Protein AF-A0A7S8D1B9-F1 (afdb_monomer)

Solvent-accessible surface area (backbone atoms only — not comparable to full-atom values): 7618 Å² total; per-residue (Å²): 137,78,87,80,82,87,75,87,79,98,68,79,87,76,78,78,69,80,76,79,67,76,83,55,101,80,71,48,74,66,63,75,73,53,44,90,91,66,74,79,49,73,44,46,59,72,39,58,38,68,72,42,98,81,50,77,56,93,86,45,51,65,60,49,54,49,52,46,28,72,76,60,38,54,26,40,33,34,48,30,54,83,77,36,78,62,37,31,51,52,51,56,52,52,68,70,65,69,61,84,26,42,82,44,64,60,80,64,90,66,72,78,77,76,82,129

Nearest PDB structures (foldseek):
  3mi3-assembly1_B  TM=9.638E-01  e=5.577E-08  Schizosaccharomyces pombe
  3ivs-assembly1_B  TM=9.628E-01  e=8.353E-08  Schizosaccharomyces pombe
  3ivs-assembly1_A  TM=9.629E-01  e=9.557E-08  Schizosaccharomyces pombe
  8s65-assembly2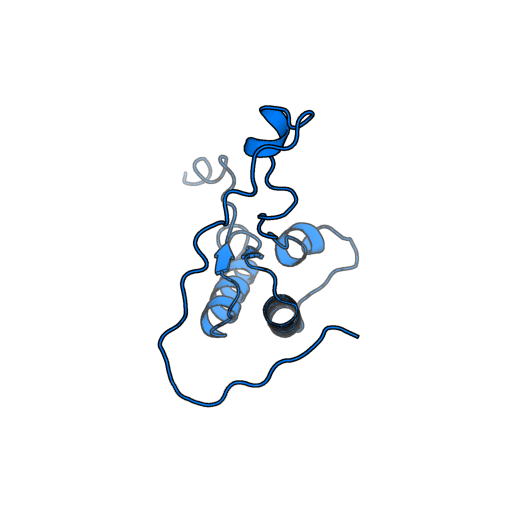_B  TM=3.640E-01  e=1.008E-01  Toxoplasma gondii
  8s65-assembly1_A  TM=3.614E-01  e=1.319E-01  Toxoplasma gondii

Structure (mmCIF, N/CA/C/O backbone):
data_AF-A0A7S8D1B9-F1
#
_entry.id   AF-A0A7S8D1B9-F1
#
loop_
_atom_site.group_PDB
_atom_site.id
_atom_site.type_symbol
_atom_site.label_atom_id
_atom_site.label_alt_id
_atom_site.label_comp_id
_atom_site.label_asym_id
_atom_site.label_entity_id
_atom_site.label_seq_id
_atom_site.pdbx_PDB_ins_code
_atom_site.Cartn_x
_atom_site.Cartn_y
_atom_site.Cartn_z
_atom_site.occupancy
_atom_site.B_iso_or_equiv
_atom_site.auth_seq_id
_atom_site.auth_comp_id
_atom_site.auth_asym_id
_atom_site.auth_atom_id
_atom_site.pdbx_PDB_model_num
ATOM 1 N N . MET A 1 1 ? 3.330 -5.733 -30.318 1.00 38.84 1 MET A N 1
ATOM 2 C CA . MET A 1 1 ? 3.103 -7.131 -30.735 1.00 38.84 1 MET A CA 1
ATOM 3 C C . MET A 1 1 ? 4.308 -7.92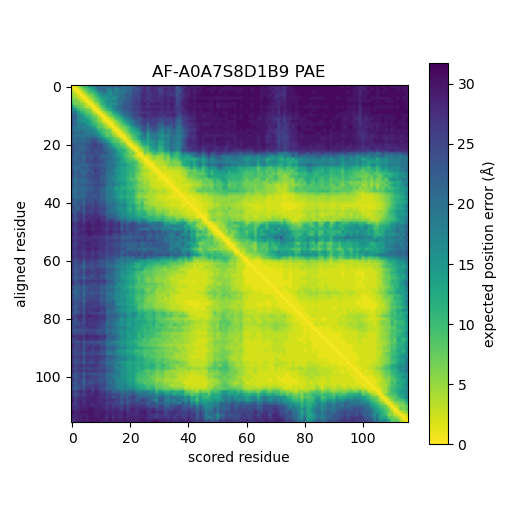9 -30.273 1.00 38.84 1 MET A C 1
ATOM 5 O O . MET A 1 1 ? 5.319 -7.948 -30.957 1.00 38.84 1 MET A O 1
ATOM 9 N N . SER A 1 2 ? 4.259 -8.439 -29.045 1.00 36.31 2 SER A N 1
ATOM 10 C CA . SER A 1 2 ? 5.246 -9.384 -28.526 1.00 36.31 2 SER A CA 1
ATOM 11 C C . SER A 1 2 ? 4.895 -10.767 -29.066 1.00 36.31 2 SER A C 1
ATOM 13 O O . SER A 1 2 ? 3.731 -11.167 -29.020 1.00 36.31 2 SER A O 1
ATOM 15 N N . ASN A 1 3 ? 5.884 -11.468 -29.617 1.00 35.78 3 ASN A N 1
ATOM 16 C CA . ASN A 1 3 ? 5.704 -12.838 -30.075 1.00 35.78 3 ASN A CA 1
ATOM 17 C C . ASN A 1 3 ? 5.397 -13.720 -28.863 1.00 35.78 3 ASN A C 1
ATOM 19 O O . ASN A 1 3 ? 6.232 -13.892 -27.978 1.00 35.78 3 ASN A O 1
ATOM 23 N N . VAL A 1 4 ? 4.172 -14.232 -28.825 1.00 34.34 4 VAL A N 1
ATOM 24 C CA . VAL A 1 4 ? 3.744 -15.286 -27.913 1.00 34.34 4 VAL A CA 1
ATOM 25 C C . VAL A 1 4 ? 4.084 -16.606 -28.595 1.00 34.34 4 VAL A C 1
ATOM 27 O O . VAL A 1 4 ? 3.434 -16.970 -29.571 1.00 34.34 4 VAL A O 1
ATOM 30 N N . GLU A 1 5 ? 5.092 -17.320 -28.100 1.00 37.19 5 GLU A N 1
ATOM 31 C CA . GLU A 1 5 ? 5.183 -18.761 -28.336 1.00 37.19 5 GLU A CA 1
ATOM 32 C C . GLU A 1 5 ? 4.452 -19.473 -27.202 1.00 37.19 5 GLU A C 1
ATOM 34 O O . GLU A 1 5 ? 4.852 -19.434 -26.039 1.00 37.19 5 GLU A O 1
ATOM 39 N N . VAL A 1 6 ? 3.335 -20.101 -27.562 1.00 40.62 6 VAL A N 1
ATOM 40 C CA . VAL A 1 6 ? 2.637 -21.064 -26.716 1.00 40.62 6 VAL A CA 1
ATOM 41 C C . VAL A 1 6 ? 3.446 -22.354 -26.765 1.00 40.62 6 VAL A C 1
ATOM 43 O O . VAL A 1 6 ? 3.547 -22.974 -27.820 1.00 40.62 6 VAL A O 1
ATOM 46 N N . THR A 1 7 ? 4.000 -22.779 -25.633 1.00 35.88 7 THR A N 1
ATOM 47 C CA . THR A 1 7 ? 4.387 -24.179 -25.448 1.00 35.88 7 THR A CA 1
ATOM 48 C C . THR A 1 7 ? 3.536 -24.781 -24.343 1.00 35.88 7 THR A C 1
ATOM 50 O O . THR A 1 7 ? 3.560 -24.365 -23.187 1.00 35.88 7 THR A O 1
ATOM 53 N N . GLU A 1 8 ? 2.711 -25.737 -24.760 1.00 42.75 8 GLU A N 1
ATOM 54 C CA . GLU A 1 8 ? 2.014 -26.670 -23.892 1.00 42.75 8 GLU A CA 1
ATOM 55 C C . GLU A 1 8 ? 3.030 -27.536 -23.130 1.00 42.75 8 GLU A C 1
ATOM 57 O O . GLU A 1 8 ? 4.113 -27.837 -23.639 1.00 42.75 8 GLU A O 1
ATOM 62 N N . ASN A 1 9 ? 2.588 -28.018 -21.965 1.00 35.00 9 ASN A N 1
ATOM 63 C CA . ASN A 1 9 ? 3.153 -29.066 -21.103 1.00 35.00 9 ASN A CA 1
ATOM 64 C C . ASN A 1 9 ? 3.805 -28.585 -19.798 1.00 35.00 9 ASN A C 1
ATOM 66 O O . ASN A 1 9 ? 4.775 -27.834 -19.763 1.00 35.00 9 ASN A O 1
ATOM 70 N N . GLY A 1 10 ? 3.221 -29.071 -18.698 1.00 44.50 10 GLY A N 1
ATOM 71 C CA . GLY A 1 10 ? 3.518 -28.692 -17.325 1.00 44.50 10 GLY A CA 1
ATOM 72 C C . GLY A 1 10 ? 4.936 -29.034 -16.878 1.00 44.50 10 GLY A C 1
ATOM 73 O O . GLY A 1 10 ? 5.220 -30.158 -16.467 1.00 44.50 10 GLY A O 1
ATOM 74 N N . ALA A 1 11 ? 5.789 -28.015 -16.858 1.00 32.78 11 ALA A N 1
ATOM 75 C CA . ALA A 1 11 ? 7.072 -28.021 -16.174 1.00 32.78 11 ALA A CA 1
ATOM 76 C C . ALA A 1 11 ? 7.127 -26.865 -15.161 1.00 32.78 11 ALA A C 1
ATOM 78 O O . ALA A 1 11 ? 6.579 -25.788 -15.390 1.00 32.78 11 ALA A O 1
ATOM 79 N N . ALA A 1 12 ? 7.752 -27.138 -14.012 1.00 42.81 12 ALA A N 1
ATOM 80 C CA . ALA A 1 12 ? 7.923 -26.249 -12.862 1.00 42.81 12 ALA A CA 1
ATOM 81 C C . ALA A 1 12 ? 8.425 -24.836 -13.244 1.00 42.81 12 ALA A C 1
ATOM 83 O O . ALA A 1 12 ? 9.122 -24.702 -14.252 1.00 42.81 12 ALA A O 1
ATOM 84 N N . PRO A 1 13 ? 8.133 -23.789 -12.439 1.00 38.62 13 PRO A N 1
ATOM 85 C CA . PRO A 1 13 ? 8.511 -22.421 -12.773 1.00 38.62 13 PRO A CA 1
ATOM 86 C C . PRO A 1 13 ? 10.029 -22.337 -12.934 1.00 38.62 13 PRO A C 1
ATOM 88 O O . PRO A 1 13 ? 10.794 -22.570 -11.996 1.00 38.62 13 PRO A O 1
ATOM 91 N N . THR A 1 14 ? 10.470 -22.023 -14.147 1.00 39.22 14 THR A N 1
ATOM 92 C CA . THR A 1 14 ? 11.875 -21.792 -14.446 1.00 39.22 14 THR A CA 1
ATOM 93 C C . THR A 1 14 ? 12.309 -20.524 -13.726 1.00 39.22 14 THR A C 1
ATOM 95 O O . THR A 1 14 ? 11.916 -19.418 -14.095 1.00 39.22 14 THR A O 1
ATOM 98 N N . ILE A 1 15 ? 13.132 -20.684 -12.689 1.00 46.59 15 ILE A N 1
ATOM 99 C CA . ILE A 1 15 ? 13.929 -19.596 -12.123 1.00 46.59 15 ILE A CA 1
ATOM 100 C C . ILE A 1 15 ? 14.779 -19.063 -13.278 1.00 46.59 15 ILE A C 1
ATOM 102 O O . ILE A 1 15 ? 15.742 -19.716 -13.689 1.00 46.59 15 ILE A O 1
ATOM 106 N N . HIS A 1 16 ? 14.401 -17.911 -13.837 1.00 50.78 16 HIS A N 1
ATOM 107 C CA . HIS A 1 16 ? 15.224 -17.203 -14.809 1.00 50.78 16 HIS A CA 1
ATOM 108 C C . HIS A 1 16 ? 16.531 -16.831 -14.111 1.00 50.78 16 HIS A C 1
ATOM 110 O O . HIS A 1 16 ? 16.612 -15.854 -13.369 1.00 50.78 16 HIS A O 1
ATOM 116 N N . LYS A 1 17 ? 17.564 -17.653 -14.320 1.00 42.72 17 LYS A N 1
ATOM 117 C CA . LYS A 1 17 ? 18.936 -17.262 -14.015 1.00 42.72 17 LYS A CA 1
ATOM 118 C C . LYS A 1 17 ? 19.192 -15.977 -14.803 1.00 42.72 17 LYS A C 1
ATOM 120 O O . LYS A 1 17 ? 18.878 -15.966 -15.997 1.00 42.72 17 LYS A O 1
ATOM 125 N N . PRO A 1 18 ? 19.711 -14.906 -14.178 1.00 47.59 18 PRO A N 1
ATOM 126 C CA . PRO A 1 18 ? 20.039 -13.704 -14.917 1.00 47.59 18 PRO A CA 1
ATOM 127 C C . PRO A 1 18 ? 21.029 -14.122 -15.998 1.00 47.59 18 PRO A C 1
ATOM 129 O O . PRO A 1 18 ? 22.114 -14.627 -15.706 1.00 47.59 18 PRO A O 1
ATOM 132 N N . HIS A 1 19 ? 20.613 -13.999 -17.256 1.00 50.72 19 HIS A N 1
ATOM 133 C CA . HIS A 1 19 ? 21.529 -14.124 -18.371 1.00 50.72 19 HIS A CA 1
ATOM 134 C C . HIS A 1 19 ? 22.558 -13.017 -18.161 1.00 50.72 19 HIS A C 1
ATOM 136 O O . HIS A 1 19 ? 22.245 -11.837 -18.316 1.00 50.72 19 HIS A O 1
ATOM 142 N N . HIS A 1 20 ? 23.766 -13.385 -17.731 1.00 53.78 20 HIS A N 1
ATOM 143 C CA . HIS A 1 20 ? 24.915 -12.496 -17.784 1.00 53.78 20 HIS A CA 1
ATOM 144 C C . HIS A 1 20 ? 25.184 -12.257 -19.270 1.00 53.78 20 HIS A C 1
ATOM 146 O O . HIS A 1 20 ? 25.918 -13.005 -19.914 1.00 53.78 20 HIS A O 1
ATOM 152 N N . ASN A 1 21 ? 24.484 -11.271 -19.834 1.00 55.25 21 ASN A N 1
ATOM 153 C CA . ASN A 1 21 ? 24.737 -10.772 -21.171 1.00 55.25 21 ASN A CA 1
ATOM 154 C C . ASN A 1 21 ? 26.220 -10.420 -21.241 1.00 55.25 21 ASN A C 1
ATOM 156 O O . ASN A 1 21 ? 26.741 -9.746 -20.352 1.00 55.25 21 ASN A O 1
ATOM 160 N N . ALA A 1 22 ? 26.891 -10.943 -22.266 1.00 56.88 22 ALA A N 1
ATOM 161 C CA . ALA A 1 22 ? 28.289 -10.674 -22.547 1.00 56.88 22 ALA A CA 1
ATOM 162 C C . ALA A 1 22 ? 28.584 -9.178 -22.356 1.00 56.88 22 ALA A C 1
ATOM 164 O O . ALA A 1 22 ? 27.877 -8.341 -22.919 1.00 56.88 22 ALA A O 1
ATOM 165 N N . ALA A 1 23 ? 29.580 -8.868 -21.519 1.00 61.09 23 ALA A N 1
ATOM 166 C CA . ALA A 1 23 ? 29.942 -7.508 -21.139 1.00 61.09 23 ALA A CA 1
ATOM 167 C C . ALA A 1 23 ? 30.116 -6.642 -22.393 1.00 61.09 23 ALA A C 1
ATOM 169 O O . ALA A 1 23 ? 31.038 -6.845 -23.187 1.00 61.09 23 ALA A O 1
ATOM 170 N N . LEU A 1 24 ? 29.193 -5.704 -22.598 1.00 72.56 24 LEU A N 1
ATOM 171 C CA . LEU A 1 24 ? 29.290 -4.750 -23.695 1.00 72.56 24 LEU A CA 1
ATOM 172 C C . LEU A 1 24 ? 30.493 -3.828 -23.425 1.00 72.56 24 LEU A C 1
ATOM 174 O O . LEU A 1 24 ? 30.721 -3.463 -22.271 1.00 72.56 24 LEU A O 1
ATOM 178 N N . PRO A 1 25 ? 31.243 -3.396 -24.455 1.00 75.88 25 PRO A N 1
ATOM 179 C CA . PRO A 1 25 ? 32.523 -2.687 -24.302 1.00 75.88 25 PRO A CA 1
ATOM 180 C C . PRO A 1 25 ? 32.447 -1.312 -23.607 1.00 75.88 25 PRO A C 1
ATOM 182 O O . PRO A 1 25 ? 33.478 -0.680 -23.402 1.00 75.88 25 PRO A O 1
ATOM 185 N N . TYR A 1 26 ? 31.249 -0.856 -23.230 1.00 77.19 26 TYR A N 1
ATOM 186 C CA . TYR A 1 26 ? 30.999 0.405 -22.523 1.00 77.19 26 TYR A CA 1
ATOM 187 C C . TYR A 1 26 ? 30.184 0.237 -21.232 1.00 77.19 26 TYR A C 1
ATOM 189 O O . TYR A 1 26 ? 29.735 1.233 -20.672 1.00 77.19 26 TYR A O 1
ATOM 197 N N . GLN A 1 27 ? 29.976 -0.992 -20.747 1.00 78.25 27 GLN A N 1
ATOM 198 C CA . GLN A 1 27 ? 29.295 -1.193 -19.467 1.00 78.25 27 GLN A CA 1
ATOM 199 C C . GLN A 1 27 ? 30.193 -0.789 -18.298 1.00 78.25 27 GLN A C 1
ATOM 201 O O . GLN A 1 27 ? 31.328 -1.246 -18.159 1.00 78.25 27 GLN A O 1
ATOM 206 N N . SER A 1 28 ? 29.660 0.080 -17.449 1.00 83.69 28 SER A N 1
ATOM 207 C CA . SER A 1 28 ? 30.292 0.551 -16.226 1.00 83.69 28 SER A CA 1
ATOM 208 C C . SER A 1 28 ? 29.932 -0.346 -15.036 1.00 83.69 28 SER A C 1
ATOM 210 O O . SER A 1 28 ? 28.916 -1.039 -15.034 1.00 83.69 28 SER A O 1
ATOM 212 N N . VAL A 1 29 ? 30.726 -0.282 -13.960 1.00 82.19 29 VAL A N 1
ATOM 213 C CA . VAL A 1 29 ? 30.362 -0.917 -12.675 1.00 82.19 29 VAL A CA 1
ATOM 214 C C . VAL A 1 29 ? 29.033 -0.362 -12.140 1.00 82.19 29 VAL A C 1
ATOM 216 O O . VAL A 1 29 ? 28.280 -1.087 -11.494 1.00 82.19 29 VAL A O 1
ATOM 219 N N . GLY A 1 30 ? 28.716 0.902 -12.444 1.00 83.94 30 GLY A N 1
ATOM 220 C CA . GLY A 1 30 ? 27.440 1.522 -12.083 1.00 83.94 30 GLY A CA 1
ATOM 221 C C . GLY A 1 30 ? 26.238 0.812 -12.707 1.00 83.94 30 GLY A C 1
ATOM 222 O O . GLY A 1 30 ? 25.215 0.663 -12.044 1.00 83.94 30 GLY A O 1
ATOM 223 N N . ASP A 1 31 ? 26.385 0.285 -13.924 1.00 84.44 31 ASP A N 1
ATOM 224 C CA . ASP A 1 31 ? 25.317 -0.458 -14.600 1.00 84.44 31 ASP A CA 1
ATOM 225 C C . ASP A 1 31 ? 25.026 -1.796 -13.907 1.00 84.44 31 ASP A C 1
ATOM 227 O O . ASP A 1 31 ? 23.875 -2.223 -13.856 1.00 84.44 31 ASP A O 1
ATOM 231 N N . PHE A 1 32 ? 26.044 -2.434 -13.316 1.00 83.12 32 PHE A N 1
ATOM 232 C CA . PHE A 1 32 ? 25.881 -3.682 -12.561 1.00 83.12 32 PHE A CA 1
ATOM 233 C C . PHE A 1 32 ? 25.149 -3.480 -11.226 1.00 83.12 32 PHE A C 1
ATOM 235 O O . PHE A 1 32 ? 24.416 -4.359 -10.780 1.00 83.12 32 PHE A O 1
ATOM 242 N N . LEU A 1 33 ? 25.343 -2.327 -10.584 1.00 88.31 33 LEU A N 1
ATOM 243 C CA . LEU A 1 33 ? 24.687 -1.9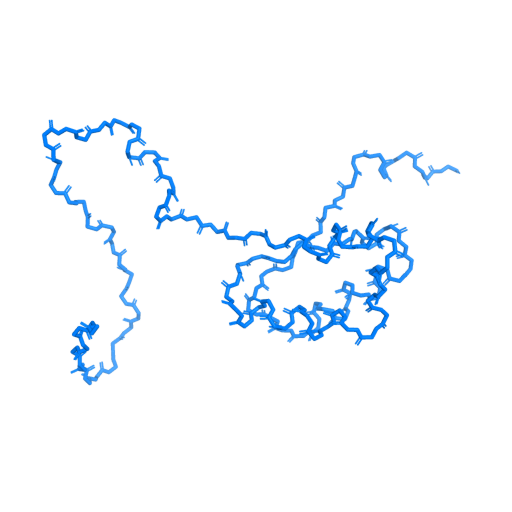87 -9.317 1.00 88.31 33 LEU A CA 1
ATOM 244 C C . LEU A 1 33 ? 23.298 -1.359 -9.516 1.00 88.31 33 LEU A C 1
ATOM 246 O O . LEU A 1 33 ? 22.590 -1.105 -8.540 1.00 88.31 33 LEU A O 1
ATOM 250 N N . SER A 1 34 ? 22.916 -1.078 -10.762 1.00 89.81 34 SER A N 1
ATOM 251 C CA . SER A 1 34 ? 21.655 -0.424 -11.080 1.00 89.81 34 SER A CA 1
ATOM 252 C C . SER A 1 34 ? 20.463 -1.364 -10.895 1.00 89.81 34 SER A C 1
ATOM 254 O O . SER A 1 34 ? 20.384 -2.432 -11.498 1.00 89.81 34 SER A O 1
ATOM 256 N N . ASN A 1 35 ? 19.473 -0.911 -10.126 1.00 91.94 35 ASN A N 1
ATOM 257 C CA . ASN A 1 35 ? 18.198 -1.608 -9.932 1.00 91.94 35 ASN A CA 1
ATOM 258 C C . ASN A 1 35 ? 17.078 -1.072 -10.835 1.00 91.94 35 ASN A C 1
ATOM 260 O O . ASN A 1 35 ? 15.915 -1.400 -10.626 1.00 91.94 35 ASN A O 1
ATOM 264 N N . THR A 1 36 ? 17.386 -0.261 -11.851 1.00 89.62 36 THR A N 1
ATOM 265 C CA . THR A 1 36 ? 16.362 0.364 -12.712 1.00 89.62 36 THR A CA 1
ATOM 266 C C . THR A 1 36 ? 15.465 -0.639 -13.439 1.00 89.62 36 THR A C 1
ATOM 268 O O . THR A 1 36 ? 14.318 -0.320 -13.725 1.00 89.62 36 THR A O 1
ATOM 271 N N . ASN A 1 37 ? 15.953 -1.858 -13.688 1.00 91.06 37 ASN A N 1
ATOM 272 C CA . ASN A 1 37 ? 15.175 -2.953 -14.280 1.00 91.06 37 ASN A CA 1
ATOM 273 C C . ASN A 1 37 ? 14.735 -4.017 -13.255 1.00 91.06 37 ASN A C 1
ATOM 275 O O . ASN A 1 37 ? 14.128 -5.014 -13.635 1.00 91.06 37 ASN A O 1
ATOM 279 N N . ASN A 1 38 ? 15.075 -3.849 -11.973 1.00 92.69 38 ASN A N 1
ATOM 280 C CA . ASN A 1 38 ? 14.765 -4.794 -10.900 1.00 92.69 38 ASN A CA 1
ATOM 281 C C . ASN A 1 38 ? 14.564 -4.048 -9.573 1.00 92.69 38 ASN A C 1
ATOM 283 O O . ASN A 1 38 ? 15.411 -4.075 -8.678 1.00 92.69 38 ASN A O 1
ATOM 287 N N . PHE A 1 39 ? 13.436 -3.358 -9.465 1.00 93.50 39 PHE A N 1
ATOM 288 C CA . PHE A 1 39 ? 13.019 -2.649 -8.263 1.00 93.50 39 PHE A CA 1
ATOM 289 C C . PHE A 1 39 ? 11.630 -3.122 -7.840 1.00 93.50 39 PHE A C 1
ATOM 291 O O . PHE A 1 39 ? 10.948 -3.830 -8.576 1.00 93.50 39 PHE A O 1
ATOM 298 N N . LYS A 1 40 ? 11.231 -2.739 -6.630 1.00 93.62 40 LYS A N 1
ATOM 299 C CA . LYS A 1 40 ? 9.891 -2.984 -6.102 1.00 93.62 40 LYS A CA 1
ATOM 300 C C . LYS A 1 40 ? 9.246 -1.658 -5.764 1.00 93.62 40 LYS A C 1
ATOM 302 O O . LYS A 1 40 ? 9.938 -0.738 -5.324 1.00 93.62 40 LYS A O 1
ATOM 307 N N . ILE A 1 41 ? 7.938 -1.580 -5.941 1.00 93.38 41 ILE A N 1
ATOM 308 C CA . ILE A 1 41 ? 7.158 -0.390 -5.641 1.00 93.38 41 ILE A CA 1
ATOM 309 C C . ILE A 1 41 ? 6.569 -0.531 -4.240 1.00 93.38 41 ILE A C 1
ATOM 311 O O . ILE A 1 41 ? 5.969 -1.550 -3.889 1.00 93.38 41 ILE A O 1
ATOM 315 N N . ILE A 1 42 ? 6.764 0.515 -3.440 1.00 93.25 42 ILE A N 1
ATOM 316 C CA . ILE A 1 42 ? 6.051 0.725 -2.185 1.00 93.25 42 ILE A CA 1
ATOM 317 C C . ILE A 1 42 ? 5.054 1.843 -2.445 1.00 93.25 42 ILE A C 1
ATOM 319 O O . ILE A 1 42 ? 5.448 2.971 -2.731 1.00 93.25 42 ILE A O 1
ATOM 323 N N . GLU A 1 43 ? 3.774 1.508 -2.386 1.00 92.81 43 GLU A N 1
ATOM 324 C CA . GLU A 1 43 ? 2.689 2.465 -2.538 1.00 92.81 43 GLU A CA 1
ATOM 325 C C . GLU A 1 43 ? 2.355 3.065 -1.165 1.00 92.81 43 GLU A C 1
ATOM 327 O O . GLU A 1 43 ? 2.078 2.319 -0.227 1.00 92.81 43 GLU A O 1
ATOM 332 N N . SER A 1 44 ? 2.428 4.392 -1.030 1.00 89.56 44 SER A N 1
ATOM 333 C CA . SER A 1 44 ? 2.252 5.108 0.242 1.00 89.56 44 SER A CA 1
ATOM 334 C C . SER A 1 44 ? 1.021 6.020 0.280 1.00 89.56 44 SER A C 1
ATOM 336 O O . SER A 1 44 ? 0.849 6.769 1.247 1.00 89.56 44 SER A O 1
ATOM 338 N N . THR A 1 45 ? 0.128 5.950 -0.717 1.00 87.31 45 THR A N 1
ATOM 339 C CA . THR A 1 45 ? -1.106 6.752 -0.775 1.00 87.31 45 THR A CA 1
ATOM 340 C C . THR A 1 45 ? -1.968 6.535 0.462 1.00 87.31 45 THR A C 1
ATOM 342 O O . THR A 1 45 ? -2.505 7.495 0.999 1.00 87.31 45 THR A O 1
ATOM 345 N N . LEU A 1 46 ? -2.070 5.307 0.974 1.00 81.69 46 LEU A N 1
ATOM 346 C CA . LEU A 1 46 ? -2.873 5.007 2.169 1.00 81.69 46 LEU A CA 1
ATOM 347 C C . LEU A 1 46 ? -2.245 5.478 3.493 1.00 81.69 46 LEU A C 1
ATOM 349 O O . LEU A 1 46 ? -2.886 5.386 4.534 1.00 81.69 46 LEU A O 1
ATOM 353 N N . ARG A 1 47 ? -1.014 5.997 3.466 1.00 79.44 47 ARG A N 1
ATOM 354 C CA . ARG A 1 47 ? -0.359 6.639 4.612 1.00 79.44 47 ARG A CA 1
ATOM 355 C C . ARG A 1 47 ? -0.352 8.160 4.474 1.00 79.44 47 ARG A C 1
ATOM 357 O O . ARG A 1 47 ? -0.707 8.875 5.402 1.00 79.44 47 ARG A O 1
ATOM 364 N N . GLU A 1 48 ? 0.106 8.667 3.333 1.00 69.62 48 GLU A N 1
ATOM 365 C CA . GLU A 1 48 ? 0.273 10.113 3.119 1.00 69.62 48 GLU A CA 1
ATOM 366 C C . GLU A 1 48 ? -1.017 10.788 2.645 1.00 69.62 48 GLU A C 1
ATOM 368 O O . GLU A 1 48 ? -1.225 11.976 2.880 1.00 69.62 48 GLU A O 1
ATOM 373 N N . GLY A 1 49 ? -1.925 10.017 2.041 1.00 61.19 49 GLY A N 1
ATOM 374 C CA . GLY A 1 49 ? -3.236 10.466 1.587 1.00 61.19 49 GLY A CA 1
ATOM 375 C C . GLY A 1 49 ? -4.070 11.081 2.706 1.00 61.19 49 GLY A C 1
ATOM 376 O O . GLY A 1 49 ? -4.709 12.097 2.473 1.00 61.19 49 GLY A O 1
ATOM 377 N N . GLU A 1 50 ? -4.002 10.545 3.929 1.00 59.12 50 GLU A N 1
ATOM 378 C CA . GLU A 1 50 ? -4.721 11.074 5.104 1.00 59.12 50 GLU A CA 1
ATOM 379 C C . GLU A 1 50 ? -4.317 12.516 5.474 1.00 59.12 50 GLU A C 1
ATOM 381 O O . GLU A 1 50 ? -5.012 13.179 6.241 1.00 59.12 50 GLU A O 1
ATOM 386 N N . GLN A 1 51 ? -3.205 13.030 4.933 1.00 61.78 51 GLN A N 1
ATOM 387 C CA . GLN A 1 51 ? -2.743 14.403 5.161 1.00 61.78 51 GLN A CA 1
ATOM 388 C C . GLN A 1 51 ? -3.360 15.420 4.187 1.00 61.78 51 GLN A C 1
ATOM 390 O O . GLN A 1 51 ? -3.221 16.630 4.389 1.00 61.78 51 GLN A O 1
ATOM 395 N N . PHE A 1 52 ? -4.049 14.969 3.133 1.00 66.69 52 PHE A N 1
ATOM 396 C CA . PHE A 1 52 ? -4.756 15.863 2.220 1.00 66.69 52 PHE A CA 1
ATOM 397 C C . PHE A 1 52 ? -6.088 16.294 2.836 1.00 66.69 52 PHE A C 1
ATOM 399 O O . PHE A 1 52 ? -6.909 15.462 3.206 1.00 66.69 52 PHE A O 1
ATOM 406 N N . ALA A 1 53 ? -6.346 17.605 2.866 1.00 59.81 53 ALA A N 1
ATOM 407 C CA . ALA A 1 53 ? -7.505 18.210 3.539 1.00 59.81 53 ALA A CA 1
ATOM 408 C C . ALA A 1 53 ? -8.889 17.652 3.129 1.00 59.81 53 ALA A C 1
ATOM 410 O O . ALA A 1 53 ? -9.855 17.854 3.856 1.00 59.81 53 ALA A O 1
ATOM 411 N N . ASN A 1 54 ? -8.990 16.958 1.988 1.00 60.62 54 ASN A N 1
ATOM 412 C CA . ASN A 1 54 ? -10.230 16.370 1.468 1.00 60.62 54 ASN A CA 1
ATOM 413 C C . ASN A 1 54 ? -10.174 14.839 1.297 1.00 60.62 54 ASN A C 1
ATOM 415 O O . ASN A 1 54 ? -11.082 14.260 0.702 1.00 60.62 54 ASN A O 1
ATOM 419 N N . ALA A 1 55 ? -9.116 14.173 1.754 1.00 61.66 55 ALA A N 1
ATOM 420 C CA . ALA A 1 55 ? -8.979 12.729 1.623 1.00 61.66 55 ALA A CA 1
ATOM 421 C C . ALA A 1 55 ? -9.565 12.030 2.856 1.00 61.66 55 ALA A C 1
ATO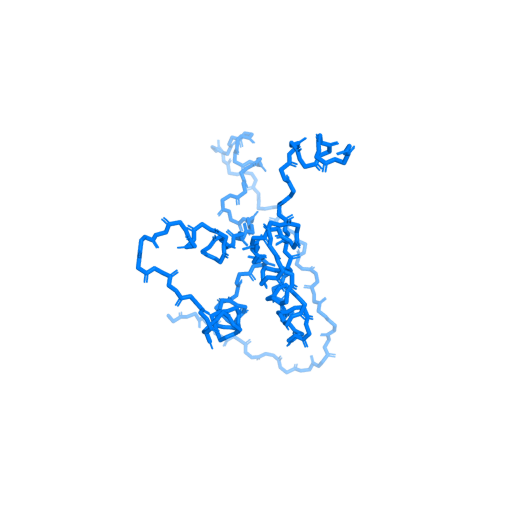M 423 O O . ALA A 1 55 ? -8.870 11.745 3.827 1.00 61.66 55 ALA A O 1
ATOM 424 N N . TYR A 1 56 ? -10.868 11.760 2.805 1.00 62.44 56 TYR A N 1
ATOM 425 C CA . TYR A 1 56 ? -11.559 10.941 3.798 1.00 62.44 56 TYR A CA 1
ATOM 426 C C . TYR A 1 56 ? -11.800 9.557 3.211 1.00 62.44 56 TYR A C 1
ATOM 428 O O . TYR A 1 56 ? -12.616 9.391 2.303 1.00 62.44 56 TYR A O 1
ATOM 436 N N . PHE A 1 57 ? -11.082 8.555 3.713 1.00 65.81 57 PHE A N 1
ATOM 437 C CA . PHE A 1 57 ? -11.168 7.192 3.191 1.00 65.81 57 PHE A CA 1
ATOM 438 C C . PHE A 1 57 ? -12.102 6.270 4.001 1.00 65.81 57 PHE A C 1
ATOM 440 O O . PHE A 1 57 ? -12.002 5.052 3.881 1.00 65.81 57 PHE A O 1
ATOM 447 N N . ASP A 1 58 ? -13.059 6.830 4.749 1.00 61.66 58 ASP A N 1
ATOM 448 C CA . ASP A 1 58 ? -13.942 6.154 5.726 1.00 61.66 58 ASP A CA 1
ATOM 449 C C . ASP A 1 58 ? -14.590 4.829 5.272 1.00 61.66 58 ASP A C 1
ATOM 451 O O . ASP A 1 58 ? -14.924 3.984 6.095 1.00 61.66 58 ASP A O 1
ATOM 455 N N . THR A 1 59 ? -14.821 4.634 3.973 1.00 60.12 59 THR A N 1
ATOM 456 C CA . THR A 1 59 ? -15.442 3.405 3.431 1.00 60.12 59 THR A CA 1
ATOM 457 C C . THR A 1 59 ? -14.722 2.836 2.206 1.00 60.12 59 THR A C 1
ATOM 459 O O . THR A 1 59 ? -15.148 1.824 1.652 1.00 60.12 59 THR A O 1
ATOM 462 N N . GLY A 1 60 ? -13.632 3.475 1.769 1.00 74.00 60 GLY A N 1
ATOM 463 C CA . GLY A 1 60 ? -12.966 3.191 0.492 1.00 74.00 60 GLY A CA 1
ATOM 464 C C . GLY A 1 60 ? -11.558 2.604 0.606 1.00 74.00 60 GLY A C 1
ATOM 465 O O . GLY A 1 60 ? -11.015 2.158 -0.411 1.00 74.00 60 GLY A O 1
ATOM 466 N N . ILE A 1 61 ? -10.968 2.570 1.809 1.00 82.19 61 ILE A N 1
ATOM 467 C CA . ILE A 1 61 ? -9.598 2.075 2.022 1.00 82.19 61 ILE A CA 1
ATOM 468 C C . ILE A 1 61 ? -9.431 0.648 1.488 1.00 82.19 61 ILE A C 1
ATOM 470 O O . ILE A 1 61 ? -8.536 0.386 0.686 1.00 82.19 61 ILE A O 1
ATOM 474 N N . SER A 1 62 ? -10.327 -0.266 1.861 1.00 85.12 62 SER A N 1
ATOM 475 C CA . SER A 1 62 ? -10.235 -1.678 1.472 1.00 85.12 62 SER A CA 1
ATOM 476 C C . SER A 1 62 ? -10.352 -1.894 -0.038 1.00 85.12 62 SER A C 1
ATOM 478 O O . SER A 1 62 ? -9.664 -2.748 -0.603 1.00 85.12 62 SER A O 1
ATOM 480 N N . SER A 1 63 ? -11.194 -1.110 -0.722 1.00 87.62 63 SER A N 1
ATOM 481 C CA . SER A 1 63 ? -11.293 -1.154 -2.185 1.00 87.62 63 SER A CA 1
ATOM 482 C C . SER A 1 63 ? -10.045 -0.605 -2.867 1.00 87.62 63 SER A C 1
ATOM 484 O O . SER A 1 63 ? -9.591 -1.188 -3.851 1.00 87.62 63 SER A O 1
ATOM 486 N N . LEU A 1 64 ? -9.459 0.469 -2.329 1.00 88.81 64 LEU A N 1
ATOM 487 C CA . LEU A 1 64 ? -8.235 1.047 -2.870 1.00 88.81 64 LEU A CA 1
ATOM 488 C C . LEU A 1 64 ? -7.050 0.094 -2.672 1.00 88.81 64 LEU A C 1
ATOM 490 O O . LEU A 1 64 ? -6.326 -0.172 -3.624 1.00 88.81 64 LEU A O 1
ATOM 494 N N . ALA A 1 65 ? -6.909 -0.514 -1.491 1.00 90.88 65 ALA A N 1
ATOM 495 C CA . ALA A 1 65 ? -5.869 -1.507 -1.219 1.00 90.88 65 ALA A CA 1
ATOM 496 C C . ALA A 1 65 ? -5.962 -2.722 -2.161 1.00 90.88 65 ALA A C 1
ATOM 498 O O . ALA A 1 65 ? -4.945 -3.189 -2.678 1.00 90.88 65 ALA A O 1
ATOM 499 N N . LYS A 1 66 ? -7.180 -3.207 -2.449 1.00 92.44 66 LYS A N 1
ATOM 500 C CA . LYS A 1 66 ? -7.398 -4.250 -3.467 1.00 92.44 66 LYS A CA 1
ATOM 501 C C . LYS A 1 66 ? -6.979 -3.788 -4.855 1.00 92.44 66 LYS A C 1
ATOM 503 O O . LYS A 1 66 ? -6.215 -4.489 -5.507 1.00 92.44 66 LYS A O 1
ATOM 508 N N . ALA A 1 67 ? -7.426 -2.607 -5.278 1.00 92.75 67 ALA A N 1
ATOM 509 C CA . ALA A 1 67 ? -7.085 -2.060 -6.586 1.00 92.75 67 ALA A CA 1
ATOM 510 C C . ALA A 1 67 ? -5.567 -1.889 -6.761 1.00 92.75 67 ALA A C 1
ATOM 512 O O . ALA A 1 67 ? -5.034 -2.253 -7.803 1.00 92.75 67 ALA A O 1
ATOM 513 N N . LEU A 1 68 ? -4.858 -1.414 -5.732 1.00 92.56 68 LEU A N 1
ATOM 514 C CA . LEU A 1 68 ? -3.396 -1.304 -5.729 1.00 92.56 68 LEU A CA 1
ATOM 515 C C . LEU A 1 68 ? -2.720 -2.679 -5.791 1.00 92.56 68 LEU A C 1
ATOM 517 O O . LEU A 1 68 ? -1.796 -2.889 -6.579 1.00 92.56 68 LEU A O 1
ATOM 521 N N . SER A 1 69 ? -3.209 -3.643 -5.008 1.00 92.62 69 SER A N 1
ATOM 522 C CA . SER A 1 69 ? -2.689 -5.010 -5.053 1.00 92.62 69 SER A CA 1
ATOM 523 C C . SER A 1 69 ? -2.932 -5.692 -6.403 1.00 92.62 69 SER A C 1
ATOM 525 O O . SER A 1 69 ? -2.109 -6.514 -6.803 1.00 92.62 69 SER A O 1
ATOM 527 N N . ASP A 1 70 ? -4.040 -5.400 -7.083 1.00 94.25 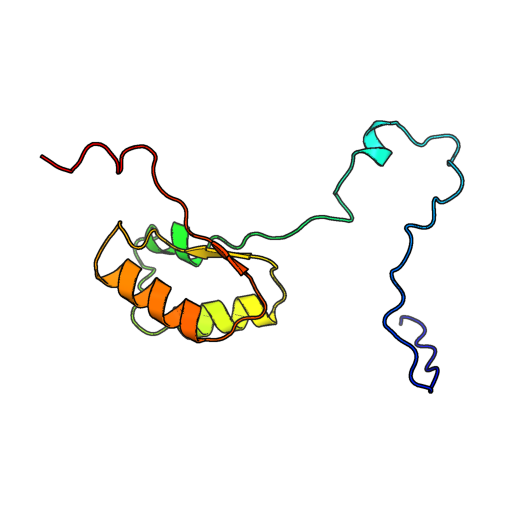70 ASP A N 1
ATOM 528 C CA . ASP A 1 70 ? -4.345 -5.936 -8.412 1.00 94.25 70 ASP A CA 1
ATOM 529 C C . ASP A 1 70 ? -3.608 -5.187 -9.526 1.00 94.25 70 ASP A C 1
ATOM 531 O O . ASP A 1 70 ? -3.248 -5.801 -10.529 1.00 94.25 70 ASP A O 1
ATOM 535 N N . PHE A 1 71 ? -3.308 -3.899 -9.328 1.00 94.62 71 PHE A N 1
ATOM 536 C CA . PHE A 1 71 ? -2.414 -3.129 -10.194 1.00 94.62 71 PHE A CA 1
ATOM 537 C C . PHE A 1 71 ? -0.995 -3.718 -10.223 1.00 94.62 71 PHE A C 1
ATOM 539 O O . PHE A 1 71 ? -0.313 -3.626 -11.241 1.00 94.62 71 PHE A O 1
ATOM 546 N N . GLY A 1 72 ? -0.580 -4.382 -9.139 1.00 93.69 72 GLY A N 1
ATOM 547 C CA . GLY A 1 72 ? 0.650 -5.174 -9.094 1.00 93.69 72 GLY A CA 1
ATOM 548 C C . GLY A 1 72 ? 1.776 -4.564 -8.266 1.00 93.69 72 GLY A C 1
ATOM 549 O O . GLY A 1 72 ? 2.925 -4.950 -8.457 1.00 93.69 72 GLY A O 1
ATOM 550 N N . VAL A 1 73 ? 1.474 -3.642 -7.344 1.00 94.75 73 VAL A N 1
ATOM 551 C CA . VAL A 1 73 ? 2.488 -3.143 -6.400 1.00 94.75 73 VAL A CA 1
ATOM 552 C C . VAL A 1 73 ? 2.931 -4.257 -5.450 1.00 94.75 73 VAL A C 1
ATOM 554 O O . VAL A 1 73 ? 2.117 -5.054 -4.977 1.00 94.75 73 VAL A O 1
ATOM 557 N N . GLU A 1 74 ? 4.222 -4.321 -5.135 1.00 95.25 74 GLU A N 1
ATOM 558 C CA . GLU A 1 74 ? 4.739 -5.336 -4.218 1.00 95.25 74 GLU A CA 1
ATOM 559 C C . GLU A 1 74 ? 4.432 -5.020 -2.757 1.00 95.25 74 GLU A C 1
ATOM 561 O O . GLU A 1 74 ? 4.302 -5.950 -1.953 1.00 95.25 74 GLU A O 1
ATOM 566 N N . TYR A 1 75 ? 4.332 -3.735 -2.408 1.00 94.62 75 TYR A N 1
ATOM 567 C CA . TYR A 1 75 ? 4.068 -3.291 -1.047 1.00 94.62 75 TYR A CA 1
ATOM 568 C C . TYR A 1 75 ? 3.050 -2.157 -0.994 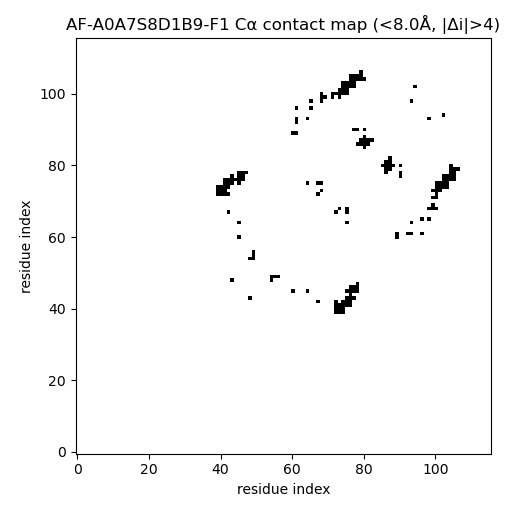1.00 94.62 75 TYR A C 1
ATOM 570 O O . TYR A 1 75 ? 3.066 -1.252 -1.827 1.00 94.62 75 TYR A O 1
ATOM 578 N N . ILE A 1 76 ? 2.218 -2.190 0.042 1.00 93.25 76 ILE A N 1
ATOM 579 C CA . ILE A 1 76 ? 1.294 -1.117 0.411 1.00 93.25 76 ILE A CA 1
ATOM 580 C C . ILE A 1 76 ? 1.673 -0.662 1.822 1.00 93.25 76 ILE A C 1
ATOM 582 O O . ILE A 1 76 ? 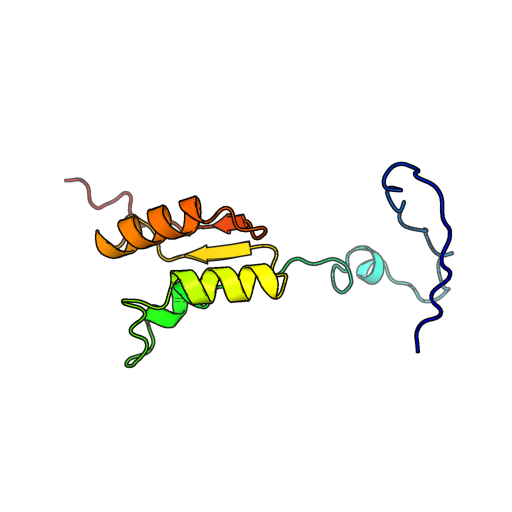1.700 -1.474 2.749 1.00 93.25 76 ILE A O 1
ATOM 586 N N . GLU A 1 77 ? 1.998 0.617 1.979 1.00 91.56 77 GLU A N 1
ATOM 587 C CA . GLU A 1 77 ? 2.312 1.251 3.257 1.00 91.56 77 GLU A CA 1
ATOM 588 C C . GLU A 1 77 ? 1.052 1.889 3.858 1.00 91.56 77 GLU A C 1
ATOM 590 O O . GLU A 1 77 ? 0.380 2.698 3.219 1.00 91.56 77 GLU A O 1
ATOM 595 N N . LEU A 1 78 ? 0.752 1.536 5.109 1.00 88.81 78 LEU A N 1
ATOM 596 C CA . LEU A 1 78 ? -0.379 2.055 5.876 1.00 88.81 78 LEU A CA 1
ATOM 597 C C . LEU A 1 78 ? 0.083 2.969 7.013 1.00 88.81 78 LEU A C 1
ATOM 599 O O . LEU A 1 78 ? 1.195 2.829 7.545 1.00 88.81 78 LEU A O 1
ATOM 603 N N . THR A 1 79 ? -0.809 3.869 7.432 1.00 86.69 79 THR A N 1
ATOM 604 C CA . THR A 1 79 ? -0.675 4.599 8.697 1.00 86.69 79 THR A CA 1
ATOM 605 C C . THR A 1 79 ? -0.520 3.617 9.862 1.00 86.69 79 THR A C 1
ATOM 607 O O . THR A 1 79 ? -1.148 2.561 9.904 1.00 86.69 79 THR A O 1
ATOM 610 N N . SER A 1 80 ? 0.350 3.951 10.821 1.00 86.12 80 SER A N 1
ATOM 611 C CA . SER A 1 80 ? 0.631 3.086 11.971 1.00 86.12 80 SER A CA 1
ATOM 612 C C . SER A 1 80 ? -0.649 2.729 12.746 1.00 86.12 80 SER A C 1
ATOM 614 O O . SER A 1 80 ? -1.423 3.633 13.073 1.00 86.12 80 SER A O 1
ATOM 616 N N . PRO A 1 81 ? -0.841 1.462 13.166 1.00 84.69 81 PRO A N 1
ATOM 617 C CA . PRO A 1 81 ? -1.960 1.068 14.030 1.00 84.69 81 PRO A CA 1
ATOM 618 C C . PRO A 1 81 ? -1.884 1.678 15.444 1.00 84.69 81 PRO A C 1
ATOM 620 O O . PRO A 1 81 ? -2.815 1.528 16.242 1.00 84.69 81 PRO A O 1
ATOM 623 N N . LEU A 1 82 ? -0.769 2.340 15.778 1.00 84.81 82 LEU A N 1
ATOM 624 C CA . LEU A 1 82 ? -0.592 3.111 17.009 1.00 84.81 82 LEU A CA 1
ATOM 625 C C . LEU A 1 82 ? -1.055 4.568 16.868 1.00 84.81 82 LEU A C 1
ATOM 627 O O . LEU A 1 82 ? -1.248 5.231 17.881 1.00 84.81 82 LEU A O 1
ATOM 631 N N . ALA A 1 83 ? -1.250 5.070 15.643 1.00 82.12 83 ALA A N 1
ATOM 632 C CA . ALA A 1 83 ? -1.613 6.466 15.408 1.00 82.12 83 ALA A CA 1
ATOM 633 C C . ALA A 1 83 ? -3.033 6.791 15.897 1.00 82.12 83 ALA A C 1
ATOM 635 O O . ALA A 1 83 ? -3.269 7.864 16.448 1.00 82.12 83 ALA A O 1
ATOM 636 N N . SER A 1 84 ? -3.982 5.869 15.711 1.00 82.44 84 SER A N 1
ATOM 637 C CA . SER A 1 84 ? -5.354 6.012 16.200 1.00 82.44 84 SER A CA 1
ATOM 638 C C . SER A 1 84 ? -6.084 4.659 16.268 1.00 82.44 84 SER A C 1
ATOM 640 O O . SER A 1 84 ? -5.675 3.696 15.610 1.00 82.44 84 SER A O 1
ATOM 642 N N . PRO A 1 85 ? -7.208 4.562 17.008 1.00 84.94 85 PRO A N 1
ATOM 643 C CA . PRO A 1 85 ? -8.066 3.379 16.974 1.00 84.94 85 PRO A CA 1
ATOM 644 C C . PRO A 1 85 ? -8.629 3.061 15.583 1.00 84.94 85 PRO A C 1
ATOM 646 O O . PRO A 1 85 ? -8.892 1.895 15.302 1.00 84.94 85 PRO A O 1
ATOM 649 N N . GLN A 1 86 ? -8.822 4.069 14.725 1.00 83.38 86 GLN A N 1
ATOM 650 C CA . GLN A 1 86 ? -9.307 3.865 13.360 1.00 83.38 86 GLN A CA 1
ATOM 651 C C . GLN A 1 86 ? -8.214 3.243 12.488 1.00 83.38 86 GLN A C 1
ATOM 653 O O . GLN A 1 86 ? -8.426 2.169 11.940 1.00 83.38 86 GLN A O 1
ATOM 658 N N . SER A 1 87 ? -6.998 3.798 12.518 1.00 83.56 87 SER A N 1
ATOM 659 C CA . SER A 1 87 ? -5.841 3.256 11.788 1.00 83.56 87 SER A CA 1
ATOM 660 C C . SER A 1 87 ? -5.549 1.796 12.160 1.00 83.56 87 SER A C 1
ATOM 662 O O . SER A 1 87 ? -5.133 0.998 11.321 1.00 83.56 87 SER A O 1
ATOM 664 N N . ARG A 1 88 ? -5.808 1.410 13.419 1.00 87.94 88 ARG A N 1
ATOM 665 C CA . ARG A 1 88 ? -5.733 0.008 13.856 1.00 87.94 88 ARG A CA 1
ATOM 666 C C . ARG A 1 88 ? -6.772 -0.872 13.166 1.00 87.94 88 ARG A C 1
ATOM 668 O O . ARG A 1 88 ? -6.414 -1.935 12.667 1.00 87.94 88 ARG A O 1
ATOM 675 N N . LYS A 1 89 ? -8.034 -0.437 13.140 1.00 87.75 89 LYS A N 1
ATOM 676 C CA . LYS A 1 89 ? -9.119 -1.166 12.468 1.00 87.75 89 LYS A CA 1
ATOM 677 C C . LYS A 1 89 ? -8.841 -1.309 10.977 1.00 87.75 89 LYS A C 1
ATOM 679 O O . LYS A 1 89 ? -8.989 -2.408 10.456 1.00 87.75 89 LYS A O 1
ATOM 684 N N . ASP A 1 90 ? -8.369 -0.248 10.333 1.00 86.38 90 ASP A N 1
ATOM 685 C CA . ASP A 1 90 ? -8.062 -0.255 8.902 1.00 86.38 90 ASP A CA 1
ATOM 686 C C . ASP A 1 90 ? -6.925 -1.237 8.591 1.00 86.38 90 ASP A C 1
ATOM 688 O O . ASP A 1 90 ? -7.044 -2.071 7.691 1.00 86.38 90 ASP A O 1
ATOM 692 N N . CYS A 1 91 ? -5.851 -1.224 9.393 1.00 88.88 91 CYS A N 1
ATOM 693 C CA . CYS A 1 91 ? -4.773 -2.210 9.287 1.00 88.88 91 CYS A CA 1
ATOM 694 C C . CYS A 1 91 ? -5.297 -3.643 9.431 1.00 88.88 91 CYS A C 1
ATOM 696 O O . CYS A 1 91 ? -4.956 -4.511 8.626 1.00 88.88 91 CYS A O 1
ATOM 698 N N . GLU A 1 92 ? -6.125 -3.906 10.443 1.00 90.00 92 GLU A N 1
ATOM 699 C CA . GLU A 1 92 ? -6.706 -5.230 10.663 1.00 90.00 92 GLU A CA 1
ATOM 700 C C . GLU A 1 92 ? -7.617 -5.669 9.513 1.00 90.00 92 GLU A C 1
ATOM 702 O O . GLU A 1 92 ? -7.604 -6.844 9.143 1.00 90.00 92 GLU A O 1
ATOM 707 N N . GLU A 1 93 ? -8.419 -4.757 8.964 1.00 90.44 93 GLU A N 1
ATOM 708 C CA . GLU A 1 93 ? -9.308 -5.037 7.841 1.00 90.44 93 GLU A CA 1
ATOM 709 C C . GLU A 1 93 ? -8.502 -5.388 6.592 1.00 90.44 93 GLU A C 1
ATOM 711 O O . GLU A 1 93 ? -8.704 -6.463 6.026 1.00 90.44 93 GLU A O 1
ATOM 716 N N . ILE A 1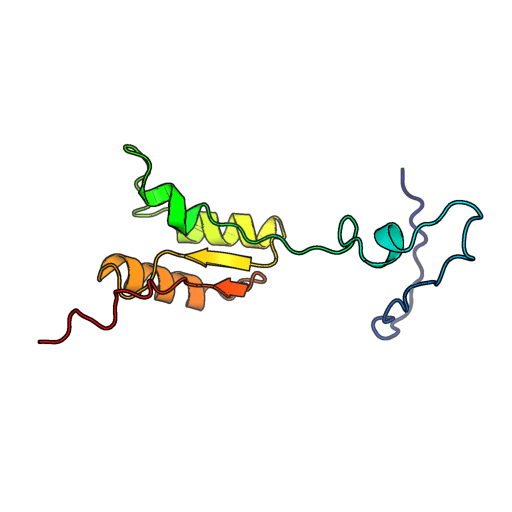 94 ? -7.524 -4.555 6.221 1.00 90.12 94 ILE A N 1
ATOM 717 C CA . ILE A 1 94 ? -6.676 -4.781 5.045 1.00 90.12 94 ILE A CA 1
ATOM 718 C C . ILE A 1 94 ? -5.900 -6.094 5.172 1.00 90.12 94 ILE A C 1
ATOM 720 O O . ILE A 1 94 ? -5.831 -6.866 4.213 1.00 90.12 94 ILE A O 1
ATOM 724 N N . CYS A 1 95 ? -5.357 -6.390 6.355 1.00 90.81 95 CYS A N 1
ATOM 725 C CA . CYS A 1 95 ? -4.616 -7.630 6.588 1.00 90.81 95 CYS A CA 1
ATOM 726 C C . CYS A 1 95 ? -5.482 -8.885 6.375 1.00 90.81 95 CYS A C 1
ATOM 728 O O . CYS A 1 95 ? -4.962 -9.928 5.979 1.00 90.81 95 CYS A O 1
ATOM 730 N N . LYS A 1 96 ? -6.802 -8.798 6.588 1.00 92.62 96 LYS A N 1
ATOM 731 C CA . LYS A 1 96 ? -7.747 -9.910 6.381 1.00 92.62 96 LYS A CA 1
ATOM 732 C C . LYS A 1 96 ? -8.148 -10.102 4.914 1.00 92.62 96 LYS A C 1
ATOM 734 O O . LYS A 1 96 ? -8.744 -11.127 4.591 1.00 92.62 96 LYS A O 1
ATOM 739 N N . LEU A 1 97 ? -7.821 -9.169 4.015 1.00 90.88 97 LEU A N 1
ATOM 740 C CA . LEU A 1 97 ? -8.230 -9.232 2.604 1.00 90.88 97 LEU A CA 1
ATOM 741 C C . LEU A 1 97 ? -7.435 -10.244 1.766 1.00 90.88 97 LEU A C 1
ATOM 743 O O . LEU A 1 97 ? -7.840 -10.523 0.639 1.00 90.88 97 LEU A O 1
ATOM 747 N N . GLY A 1 98 ? -6.325 -10.784 2.283 1.00 91.81 98 GLY A N 1
ATOM 748 C CA . GLY A 1 98 ? -5.508 -11.768 1.562 1.00 91.81 98 GLY A CA 1
ATOM 749 C C . GLY A 1 98 ? -4.881 -11.208 0.282 1.00 91.81 98 GLY A C 1
ATOM 750 O O . GLY A 1 98 ? -4.870 -11.881 -0.748 1.00 91.81 98 GLY A O 1
ATOM 751 N N . LEU A 1 99 ? -4.412 -9.957 0.331 1.00 93.00 99 LEU A N 1
ATOM 752 C CA . LEU A 1 99 ? -3.830 -9.266 -0.820 1.00 93.00 99 LEU A CA 1
ATOM 753 C C . LEU A 1 99 ? -2.529 -9.934 -1.290 1.00 93.00 99 LEU A C 1
ATOM 755 O O . LEU A 1 99 ? -1.800 -10.546 -0.509 1.00 93.00 99 LEU A O 1
ATOM 759 N N . LYS A 1 100 ? -2.229 -9.786 -2.585 1.00 93.81 100 LYS A N 1
ATOM 760 C CA . LYS A 1 100 ? -0.956 -10.238 -3.175 1.00 93.81 100 LYS A CA 1
ATOM 761 C C . LYS A 1 100 ? 0.195 -9.330 -2.738 1.00 93.81 100 LYS A C 1
ATOM 763 O O . LYS A 1 100 ? 1.310 -9.807 -2.527 1.00 93.81 100 LYS A O 1
ATOM 768 N N . ALA A 1 101 ? -0.087 -8.032 -2.618 1.00 94.88 101 ALA A N 1
ATOM 769 C CA . ALA A 1 101 ? 0.844 -7.043 -2.102 1.00 94.88 101 ALA A CA 1
ATOM 770 C C . ALA A 1 101 ? 1.115 -7.276 -0.610 1.00 94.88 101 ALA A C 1
ATOM 772 O O . ALA A 1 101 ? 0.224 -7.645 0.159 1.00 94.88 101 ALA A O 1
ATOM 773 N N . LYS A 1 102 ? 2.353 -7.028 -0.183 1.00 94.25 102 LYS A N 1
ATOM 774 C CA . LYS A 1 102 ? 2.743 -7.103 1.225 1.00 94.25 102 LYS A CA 1
ATOM 775 C C . LYS A 1 102 ? 2.356 -5.817 1.943 1.00 94.25 102 LYS A C 1
ATOM 777 O O . LYS A 1 102 ? 2.661 -4.723 1.478 1.00 94.25 102 LYS A O 1
ATOM 782 N N . ILE A 1 103 ? 1.740 -5.953 3.108 1.00 92.19 103 ILE A N 1
ATOM 783 C CA . ILE A 1 103 ? 1.369 -4.805 3.935 1.00 92.19 103 ILE A CA 1
ATOM 784 C C . ILE A 1 103 ? 2.559 -4.392 4.798 1.00 92.19 103 ILE A C 1
ATOM 786 O O . ILE A 1 103 ? 3.186 -5.234 5.444 1.00 92.19 103 ILE A O 1
ATOM 790 N N . LEU A 1 104 ? 2.867 -3.099 4.799 1.00 91.69 104 LEU A N 1
ATOM 791 C CA . LEU A 1 104 ? 3.873 -2.473 5.648 1.00 91.69 104 LEU A CA 1
ATOM 792 C C . LEU A 1 104 ? 3.223 -1.371 6.480 1.00 91.69 104 LEU A C 1
ATOM 794 O O . LEU A 1 104 ? 2.296 -0.699 6.038 1.00 91.69 104 LEU A O 1
ATOM 798 N N . THR A 1 105 ? 3.753 -1.145 7.674 1.00 88.31 105 THR A N 1
ATOM 799 C CA . THR A 1 105 ? 3.420 0.018 8.498 1.00 88.31 105 THR A CA 1
ATOM 800 C C . THR A 1 105 ? 4.732 0.643 8.949 1.00 88.31 105 THR A C 1
ATOM 802 O O . THR A 1 105 ? 5.698 -0.060 9.256 1.00 88.31 105 THR A O 1
ATOM 805 N N . ARG A 1 106 ? 4.784 1.975 8.969 1.00 79.12 106 ARG A N 1
ATOM 806 C CA . ARG A 1 106 ? 5.915 2.707 9.542 1.00 79.12 106 ARG A CA 1
ATOM 807 C C . ARG A 1 106 ? 5.610 3.040 10.995 1.00 79.12 106 ARG A C 1
ATOM 809 O O . ARG A 1 106 ? 4.585 3.653 11.2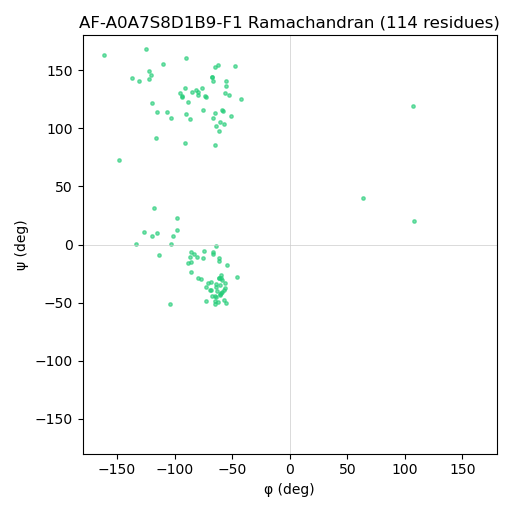81 1.00 79.12 106 ARG A O 1
ATOM 816 N N . GLU A 1 107 ? 6.523 2.700 11.895 1.00 67.25 107 GLU A N 1
ATOM 817 C CA . GLU A 1 107 ? 6.515 3.235 13.256 1.00 67.25 107 GLU A CA 1
ATOM 818 C C . GLU A 1 107 ? 7.356 4.512 13.319 1.00 67.25 107 GLU A C 1
ATOM 820 O O . GLU A 1 107 ? 8.453 4.584 12.761 1.00 67.25 107 GLU A O 1
ATOM 825 N N . SER A 1 108 ? 6.823 5.546 13.970 1.00 63.44 108 SER A N 1
ATOM 826 C CA . SER A 1 108 ? 7.603 6.741 14.289 1.00 63.44 108 SER A CA 1
ATOM 827 C C . SER A 1 108 ? 8.523 6.423 15.463 1.00 63.44 108 SER A C 1
ATOM 829 O O . SER A 1 108 ? 8.074 5.868 16.464 1.00 63.44 108 SER A O 1
ATOM 831 N N . SER A 1 109 ? 9.794 6.818 15.387 1.00 57.66 109 SER A N 1
ATOM 832 C CA . SER A 1 109 ? 10.775 6.617 16.464 1.00 57.66 109 SER A CA 1
ATOM 833 C C . SER A 1 109 ? 10.413 7.325 17.780 1.00 57.66 109 SER A C 1
ATOM 835 O O . SER A 1 109 ? 11.026 7.036 18.799 1.00 57.66 109 SER A O 1
ATOM 837 N N . ILE A 1 110 ? 9.419 8.222 17.764 1.00 58.72 110 ILE A N 1
ATOM 838 C CA . ILE A 1 110 ? 8.909 8.972 18.928 1.00 58.72 110 ILE A CA 1
ATOM 839 C C . ILE A 1 110 ? 7.834 8.188 19.705 1.00 58.72 110 ILE A C 1
ATOM 841 O O . ILE A 1 110 ? 7.546 8.504 20.854 1.00 58.72 110 ILE A O 1
ATOM 845 N N . ALA A 1 111 ? 7.259 7.121 19.136 1.00 50.28 111 ALA A N 1
ATOM 846 C CA . ALA A 1 111 ? 6.183 6.366 19.791 1.00 50.28 111 ALA A CA 1
ATOM 847 C C . ALA A 1 111 ? 6.625 5.612 21.066 1.00 50.28 111 ALA A C 1
ATOM 849 O O . ALA A 1 111 ? 5.776 5.081 21.776 1.00 50.28 111 ALA A O 1
ATOM 850 N N . LYS A 1 112 ? 7.928 5.591 21.387 1.00 47.34 112 LYS A N 1
ATOM 851 C CA . LYS A 1 112 ? 8.449 5.061 22.658 1.00 47.34 112 LYS A CA 1
ATOM 852 C C . LYS A 1 112 ? 8.402 6.043 23.834 1.00 47.34 112 LYS A C 1
ATOM 854 O O . LYS A 1 112 ? 8.611 5.596 24.954 1.00 47.34 112 LYS A O 1
ATOM 859 N N . ASP A 1 113 ? 8.076 7.317 23.615 1.00 42.66 113 ASP A N 1
ATOM 860 C CA . ASP A 1 113 ? 8.132 8.338 24.676 1.00 42.66 113 ASP A CA 1
ATOM 861 C C . ASP A 1 113 ? 6.759 8.691 25.277 1.00 42.66 113 ASP A C 1
ATOM 863 O O . ASP A 1 113 ? 6.654 9.621 26.073 1.00 42.66 113 ASP A O 1
ATOM 867 N N . MET A 1 114 ? 5.691 7.967 24.919 1.00 43.47 114 MET A N 1
ATOM 868 C CA . MET A 1 114 ? 4.318 8.294 25.340 1.00 43.47 114 MET A CA 1
ATOM 869 C C . MET A 1 114 ? 3.649 7.210 26.194 1.00 43.47 114 MET A C 1
ATOM 871 O O . MET A 1 114 ? 2.430 7.055 26.164 1.00 43.47 114 MET A O 1
ATOM 875 N N . GLU A 1 115 ? 4.447 6.480 26.977 1.00 48.38 115 GLU A N 1
ATOM 876 C CA . GLU A 1 115 ? 3.956 5.672 28.096 1.00 48.38 115 GLU A CA 1
ATOM 877 C C . GLU A 1 115 ? 4.541 6.232 29.407 1.00 48.38 115 GLU A C 1
ATOM 879 O O . GLU A 1 115 ? 5.663 5.916 29.807 1.00 48.38 115 GLU A O 1
ATOM 884 N N . SER A 1 116 ? 3.808 7.154 30.040 1.00 36.94 116 SER A N 1
ATOM 885 C CA . SER A 1 116 ? 4.011 7.634 31.419 1.00 36.94 116 SER A CA 1
ATOM 886 C C . SER A 1 116 ? 2.700 8.154 31.992 1.00 36.94 116 SER A C 1
ATOM 888 O O . SER A 1 116 ? 2.008 8.907 31.270 1.00 36.94 116 SER A O 1
#

Foldseek 3Di:
DDDDDDDDDDDDDDPPDPPPPDDDPPDDPVNVVDCPVPDADEAECQPCVVVPPPRDCPPPLLVVLQVVLVVPGQEYEHEDLVVDVVSVVSVVVNVVPPGNHHYHYDDDPCVVVPDD

Sequence (116 aa):
MSNVEVTENGAAPTIHKPHHNAALPYQSVGDFLSNTNNFKIIESTLREGEQFANAYFDTGISSLAKALSDFGVEYIELTSPLASPQSRKDCEEICKLGLKAKILTRESSIAKDMES

Secondary structure (DSSP, 8-state):
--------S---------------TT--HHHHH--TTS---EE-HHHHGGGSTT---TTTHHHHHHHHHHHT-SEEEE--TTT-HHHHHHHHHHHHT--SSEEEEPPPTTTTS---

InterPro domains:
  IPR000891 Pyruvate carboxyltransferase [PF00682] (39-114)
  IPR013785 Aldolase-type TIM barrel [G3DSA:3.20.20.70] (29-116)

Mean predicted aligned error: 13.83 Å

Organism: Fusarium culmorum (NCBI:txid5516)

Radius of gyration: 20.76 Å; Cα contacts (8 Å, |Δi|>4): 95; chains: 1; bounding box: 48×47×62 Å

pLDDT: mean 73.53, std 20.09, range [32.78, 95.25]